Protein AF-A0A317T261-F1 (afdb_monomer_lite)

pLDDT: mean 88.9, std 7.96, range [53.75, 97.12]

Radius of gyration: 17.61 Å; chains: 1; bounding box: 33×45×47 Å

Secondary structure (DSSP, 8-state):
-TTTS-THHHH--HHHHHIIIIIHHHHHHHHHHHHHHHHHHHHHH----SS-----HHHHHHHHHHHHHHHHHT-TTGGG-HHHHHHHHHHHHHHHHHHHHHHHS-GGGS--

Foldseek 3Di:
DCVLDPVCVPVPVVVVVCCVPPVVVCCVVCVVVLVVLLVVLLVVQDVDDPDDDDHPVVVSVLLSVQLSVCCSVPNPDQSVDPVNSVVVSVVVVVSVVVVVVLVPDDPVPNDD

Sequence (112 aa):
MEWTLHPSIKYDPYHIKLIQTKLTQRLSIILPEVMEEVVLSWEQNTNIGKEWTKVRIWVVMLQIVARATNRMFVGAPLCRDQEYLNNVIQYSIKVVKAGAILDTLPRILRAY

Organism: NCBI:txid42249

Structure (mmCIF, N/CA/C/O backbone):
data_AF-A0A317T261-F1
#
_entry.id   AF-A0A317T261-F1
#
loop_
_atom_site.group_PDB
_atom_site.id
_atom_site.type_symbol
_atom_site.label_atom_id
_atom_site.label_alt_id
_atom_site.label_comp_id
_atom_site.label_asym_id
_atom_site.label_entity_id
_atom_site.label_seq_id
_atom_site.pdbx_PDB_ins_code
_atom_site.Cartn_x
_atom_site.Cartn_y
_atom_site.Cartn_z
_atom_site.occupancy
_atom_site.B_iso_or_equiv
_atom_site.auth_seq_id
_atom_site.auth_comp_id
_atom_site.auth_asym_id
_atom_site.auth_atom_id
_atom_site.pdbx_PDB_model_num
ATOM 1 N N . MET A 1 1 ? 11.150 -13.175 -10.091 1.00 66.06 1 MET A N 1
ATOM 2 C CA . MET A 1 1 ? 10.607 -11.858 -10.512 1.00 66.06 1 MET A CA 1
ATOM 3 C C . MET A 1 1 ? 11.108 -11.404 -11.880 1.00 66.06 1 MET A C 1
ATOM 5 O O . MET A 1 1 ? 10.430 -10.596 -12.502 1.00 66.06 1 MET A O 1
ATOM 9 N N . GLU A 1 2 ? 12.255 -11.895 -12.363 1.00 71.75 2 GLU A N 1
ATOM 10 C CA . GLU A 1 2 ? 12.845 -11.489 -13.655 1.00 71.75 2 GLU A CA 1
ATOM 11 C C . GLU A 1 2 ? 11.931 -11.753 -14.862 1.00 71.75 2 GLU A C 1
ATOM 13 O O . GLU A 1 2 ? 11.968 -11.017 -15.836 1.00 71.75 2 GLU A O 1
ATOM 18 N N . TRP A 1 3 ? 11.064 -12.761 -14.751 1.00 73.62 3 TRP A N 1
ATOM 19 C CA . TRP A 1 3 ? 10.160 -13.206 -15.816 1.00 73.62 3 TRP A CA 1
ATOM 20 C C . TRP A 1 3 ? 8.739 -12.638 -15.712 1.00 73.62 3 TRP A C 1
ATOM 22 O O . TRP A 1 3 ? 7.933 -12.816 -16.614 1.00 73.62 3 TRP A O 1
ATOM 32 N N . THR A 1 4 ? 8.405 -11.973 -14.604 1.00 80.62 4 THR A N 1
ATOM 33 C CA . THR A 1 4 ? 7.056 -11.425 -14.357 1.00 80.62 4 THR A CA 1
ATOM 34 C C . THR A 1 4 ? 6.984 -9.911 -14.465 1.00 80.62 4 THR A C 1
ATOM 36 O O . THR A 1 4 ? 5.895 -9.348 -14.485 1.00 80.62 4 THR A O 1
ATOM 39 N N . LEU A 1 5 ? 8.133 -9.243 -14.463 1.00 82.12 5 LEU A N 1
ATOM 40 C CA . LEU A 1 5 ? 8.260 -7.795 -14.488 1.00 82.12 5 LEU A CA 1
ATOM 41 C C . LEU A 1 5 ? 9.215 -7.413 -15.612 1.00 82.12 5 LEU A C 1
ATOM 43 O O . LEU A 1 5 ? 10.142 -8.158 -15.918 1.00 82.12 5 LEU A O 1
ATOM 47 N N . HIS A 1 6 ? 9.000 -6.245 -16.215 1.00 84.19 6 HIS A N 1
ATOM 48 C CA . HIS A 1 6 ? 9.884 -5.765 -17.271 1.00 84.19 6 HIS A CA 1
ATOM 49 C C . HIS A 1 6 ? 11.334 -5.672 -16.748 1.00 84.19 6 HIS A C 1
ATOM 51 O O . HIS A 1 6 ? 11.527 -5.166 -15.636 1.00 84.19 6 HIS A O 1
ATOM 57 N N . PRO A 1 7 ? 12.358 -6.096 -17.519 1.00 82.25 7 PRO A N 1
ATOM 58 C CA . PRO A 1 7 ? 13.747 -6.131 -17.055 1.00 82.25 7 PRO A CA 1
ATOM 59 C C . PRO A 1 7 ? 14.246 -4.800 -16.480 1.00 82.25 7 PRO A C 1
ATOM 61 O O . PRO A 1 7 ? 15.001 -4.792 -15.508 1.00 82.25 7 PRO A O 1
ATOM 64 N N . SER A 1 8 ? 13.777 -3.667 -17.015 1.00 83.00 8 SER A N 1
ATOM 65 C CA . SER A 1 8 ? 14.128 -2.342 -16.485 1.00 83.00 8 SER A CA 1
ATOM 66 C C . SER A 1 8 ? 13.797 -2.187 -15.001 1.00 83.00 8 SER A C 1
ATOM 68 O O . SER A 1 8 ? 14.566 -1.562 -14.296 1.00 83.00 8 SER A O 1
ATOM 70 N N . ILE A 1 9 ? 12.761 -2.833 -14.457 1.00 82.44 9 ILE A N 1
ATOM 71 C CA . ILE A 1 9 ? 12.455 -2.745 -13.019 1.00 82.44 9 ILE A CA 1
ATOM 72 C C . ILE A 1 9 ? 13.635 -3.230 -12.155 1.00 82.44 9 ILE A C 1
ATOM 74 O O . ILE A 1 9 ? 13.853 -2.705 -11.066 1.00 82.44 9 ILE A O 1
ATOM 78 N N . LYS A 1 10 ? 14.427 -4.191 -12.645 1.00 80.00 10 LYS A N 1
ATOM 79 C CA . LYS A 1 10 ? 15.618 -4.710 -11.957 1.00 80.00 10 LYS A CA 1
ATOM 80 C C . LYS A 1 10 ? 16.902 -3.993 -12.379 1.00 80.00 10 LYS A C 1
ATOM 82 O O . LYS A 1 10 ? 17.733 -3.698 -11.525 1.00 80.00 10 LYS A O 1
ATOM 87 N N . TYR A 1 11 ? 17.083 -3.757 -13.678 1.00 85.25 11 TYR A N 1
ATOM 88 C CA . TYR A 1 11 ? 18.356 -3.288 -14.243 1.00 85.25 11 TYR A CA 1
ATOM 89 C C . TYR A 1 11 ? 18.446 -1.765 -14.406 1.00 85.25 11 TYR A C 1
ATOM 91 O O . TYR A 1 11 ? 19.546 -1.230 -14.489 1.00 85.25 11 TYR A O 1
ATOM 99 N N . ASP A 1 12 ? 17.311 -1.069 -14.419 1.00 86.50 12 ASP A N 1
ATOM 100 C CA . ASP A 1 12 ? 17.212 0.388 -14.508 1.00 86.50 12 ASP A CA 1
ATOM 101 C C . ASP A 1 12 ? 16.128 0.905 -13.539 1.00 86.50 12 ASP A C 1
ATOM 103 O O . ASP A 1 12 ? 14.961 1.071 -13.909 1.00 86.50 12 ASP A O 1
ATOM 107 N N . PRO A 1 13 ? 16.475 1.174 -12.267 1.00 81.81 13 PRO A N 1
ATOM 108 C CA . PRO A 1 13 ? 15.518 1.590 -11.248 1.00 81.81 13 PRO A CA 1
ATOM 109 C C . PRO A 1 13 ? 15.054 3.052 -11.417 1.00 81.81 13 PRO A C 1
ATOM 111 O O . PRO A 1 13 ? 14.907 3.788 -10.437 1.00 81.81 13 PRO A O 1
ATOM 114 N N . TYR A 1 14 ? 14.782 3.497 -12.649 1.00 87.88 14 TYR A N 1
ATOM 115 C CA . TYR A 1 14 ? 14.286 4.837 -12.971 1.00 87.88 14 TYR A CA 1
ATOM 116 C C . TYR A 1 14 ? 13.054 5.212 -12.135 1.00 87.88 14 TYR A C 1
ATOM 118 O O . TYR A 1 14 ? 12.913 6.360 -11.715 1.00 87.88 14 TYR A O 1
ATOM 126 N N . HIS A 1 15 ? 12.187 4.238 -11.843 1.00 85.75 15 HIS A N 1
ATOM 127 C CA . HIS A 1 15 ? 10.983 4.415 -11.036 1.00 85.75 15 HIS A CA 1
ATOM 128 C C . HIS A 1 15 ? 11.308 4.858 -9.600 1.00 85.75 15 HIS A C 1
ATOM 130 O O . HIS A 1 15 ? 10.619 5.726 -9.071 1.00 85.75 15 HIS A O 1
ATOM 136 N N . ILE A 1 16 ? 12.395 4.358 -8.996 1.00 88.62 16 ILE A N 1
ATOM 137 C CA . ILE A 1 16 ? 12.854 4.795 -7.666 1.00 88.62 16 ILE A CA 1
ATOM 138 C C . ILE A 1 16 ? 13.266 6.265 -7.720 1.00 88.62 16 ILE A C 1
ATOM 140 O O . ILE A 1 16 ? 12.809 7.076 -6.913 1.00 88.62 16 ILE A O 1
ATOM 144 N N . LYS A 1 17 ? 14.088 6.627 -8.712 1.00 87.56 17 LYS A N 1
ATOM 145 C CA . LYS A 1 17 ? 14.545 8.009 -8.896 1.00 87.56 17 LYS A CA 1
ATOM 146 C C . LYS A 1 17 ? 13.373 8.952 -9.162 1.00 87.56 17 LYS A C 1
ATOM 148 O O . LYS A 1 17 ? 13.344 10.063 -8.636 1.00 87.56 17 LYS A O 1
ATOM 153 N N . LEU A 1 18 ? 12.387 8.521 -9.945 1.00 87.94 18 LEU A N 1
ATOM 154 C CA . LEU A 1 18 ? 11.185 9.302 -10.221 1.00 87.94 18 LEU A CA 1
ATOM 155 C C . LEU A 1 18 ? 10.357 9.525 -8.951 1.00 87.94 18 LEU A C 1
ATOM 157 O O . LEU A 1 18 ? 9.948 10.653 -8.691 1.00 87.94 18 LEU A O 1
ATOM 161 N N . ILE A 1 19 ? 10.164 8.490 -8.130 1.00 86.81 19 ILE A N 1
ATOM 162 C CA . ILE A 1 19 ? 9.467 8.606 -6.842 1.00 86.81 19 ILE A CA 1
ATOM 163 C C . ILE A 1 19 ? 10.196 9.608 -5.937 1.00 86.81 19 ILE A C 1
ATOM 165 O O . ILE A 1 19 ? 9.593 10.575 -5.479 1.00 86.81 19 ILE A O 1
ATOM 169 N N . GLN A 1 20 ? 11.506 9.452 -5.751 1.00 85.00 20 GLN A N 1
ATOM 170 C CA . GLN A 1 20 ? 12.297 10.329 -4.881 1.00 85.00 20 GLN A CA 1
ATOM 171 C C . GLN A 1 20 ? 12.331 11.787 -5.358 1.00 85.00 20 GLN A C 1
ATOM 173 O O . GLN A 1 20 ? 12.353 12.712 -4.553 1.00 85.00 20 GLN A O 1
ATOM 178 N N . THR A 1 21 ? 12.343 12.014 -6.672 1.00 86.31 21 THR A N 1
ATOM 179 C CA . THR A 1 21 ? 12.480 13.371 -7.223 1.00 86.31 21 THR A CA 1
ATOM 180 C C . THR A 1 21 ? 11.149 14.059 -7.478 1.00 86.31 21 THR A C 1
ATOM 182 O O . THR A 1 21 ? 11.071 15.272 -7.338 1.00 86.31 21 THR A O 1
ATOM 185 N N . LYS A 1 22 ? 10.095 13.336 -7.862 1.00 82.56 22 LYS A N 1
ATOM 186 C CA . LYS A 1 22 ? 8.799 13.933 -8.222 1.00 82.56 22 LYS A CA 1
ATOM 187 C C . LYS A 1 22 ? 7.759 13.759 -7.132 1.00 82.56 22 LYS A C 1
ATOM 189 O O . LYS A 1 22 ? 7.023 14.701 -6.847 1.00 82.56 22 LYS A O 1
ATOM 194 N N . LEU A 1 23 ? 7.712 12.578 -6.522 1.00 80.62 23 LEU A N 1
ATOM 195 C CA . LEU A 1 23 ? 6.697 12.242 -5.531 1.00 80.62 23 LEU A CA 1
ATOM 196 C C . LEU A 1 23 ? 7.069 12.810 -4.165 1.00 80.62 23 LEU A C 1
ATOM 198 O O . LEU A 1 23 ? 6.271 13.524 -3.571 1.00 80.62 23 LEU A O 1
ATOM 202 N N . THR A 1 24 ? 8.305 12.598 -3.708 1.00 80.00 24 THR A N 1
ATOM 203 C CA . THR A 1 24 ? 8.765 13.091 -2.400 1.00 80.00 24 THR A CA 1
ATOM 204 C C . THR A 1 24 ? 8.748 14.619 -2.309 1.00 80.00 24 THR A C 1
ATOM 206 O O . THR A 1 24 ? 8.359 15.155 -1.277 1.00 80.00 24 THR A O 1
ATOM 209 N N 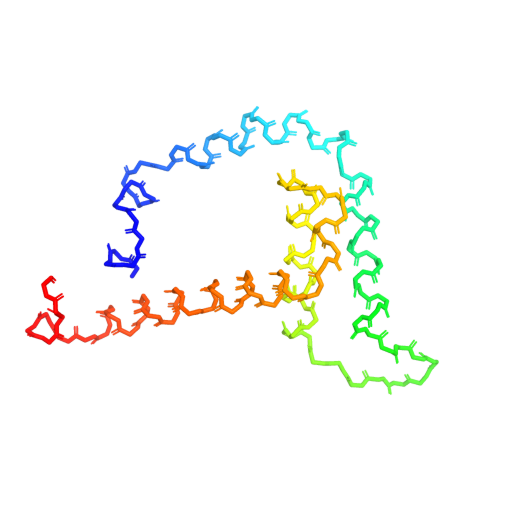. GLN A 1 25 ? 9.075 15.339 -3.391 1.00 79.75 25 GLN A N 1
ATOM 210 C CA . GLN A 1 25 ? 9.019 16.812 -3.414 1.00 79.75 25 GLN A CA 1
ATOM 211 C C . GLN A 1 25 ? 7.600 17.369 -3.248 1.00 79.75 25 GLN A C 1
ATOM 213 O O . GLN A 1 25 ? 7.422 18.450 -2.697 1.00 79.75 25 GLN A O 1
ATOM 218 N N . ARG A 1 26 ? 6.589 16.641 -3.733 1.00 79.69 26 ARG A N 1
ATOM 219 C CA . ARG A 1 26 ? 5.174 17.025 -3.626 1.00 79.69 26 ARG A CA 1
ATOM 220 C C . ARG A 1 26 ? 4.467 16.337 -2.464 1.00 79.69 26 ARG A C 1
ATOM 222 O O . ARG A 1 26 ? 3.290 16.599 -2.229 1.00 79.69 26 ARG A O 1
ATOM 229 N N . LEU A 1 27 ? 5.180 15.477 -1.735 1.00 79.69 27 LEU A N 1
ATOM 230 C CA . LEU A 1 27 ? 4.596 14.641 -0.702 1.00 79.69 27 LEU A CA 1
ATOM 231 C C . LEU A 1 27 ? 3.986 15.491 0.405 1.00 79.69 27 LEU A C 1
ATOM 233 O O . LEU A 1 27 ? 2.884 15.193 0.822 1.00 79.69 27 LEU A O 1
ATOM 237 N N . SER A 1 28 ? 4.630 16.582 0.823 1.00 83.62 28 SER A N 1
ATOM 238 C CA . SER A 1 28 ? 4.098 17.473 1.865 1.00 83.62 28 SER A CA 1
ATOM 239 C C . SER A 1 28 ? 2.712 18.042 1.543 1.00 83.62 28 SER A C 1
ATOM 241 O O . SER A 1 28 ? 1.929 18.266 2.459 1.00 83.62 28 SER A O 1
ATOM 243 N N . ILE A 1 29 ? 2.397 18.238 0.260 1.00 87.31 29 ILE A N 1
ATOM 244 C CA . ILE A 1 29 ? 1.103 18.766 -0.190 1.00 87.31 29 ILE A CA 1
ATOM 245 C C . ILE A 1 29 ? 0.029 17.675 -0.139 1.00 87.31 29 ILE A C 1
ATOM 247 O O . ILE A 1 29 ? -1.084 17.935 0.301 1.00 87.31 29 ILE A O 1
ATOM 251 N N . ILE A 1 30 ? 0.360 16.453 -0.566 1.00 87.94 30 ILE A N 1
ATOM 252 C CA . ILE A 1 30 ? -0.608 15.350 -0.691 1.00 87.94 30 ILE A CA 1
ATOM 253 C C . ILE A 1 30 ? -0.679 14.453 0.553 1.00 87.94 30 ILE A C 1
ATOM 255 O O . ILE A 1 30 ? -1.625 13.688 0.719 1.00 87.94 30 ILE A O 1
ATOM 259 N N . LEU A 1 31 ? 0.310 14.536 1.447 1.00 90.50 31 LEU A N 1
ATOM 260 C CA . LEU A 1 31 ? 0.408 13.710 2.647 1.00 90.50 31 LEU A CA 1
ATOM 261 C C . LEU A 1 31 ? -0.820 13.837 3.557 1.00 90.50 31 LEU A C 1
ATOM 263 O O . LEU A 1 31 ? -1.279 12.788 4.001 1.00 90.50 31 LEU A O 1
ATOM 267 N N . PRO A 1 32 ? -1.396 15.031 3.814 1.00 93.62 32 PRO A N 1
ATOM 268 C CA . PRO A 1 32 ? -2.616 15.135 4.614 1.00 93.62 32 PRO A CA 1
ATOM 269 C C . PRO A 1 32 ? -3.766 14.299 4.042 1.00 93.62 32 PRO A C 1
ATOM 271 O O . PRO A 1 32 ? -4.400 13.547 4.776 1.00 93.62 32 PRO A O 1
ATOM 274 N N . GLU A 1 33 ? -3.974 14.355 2.726 1.00 92.94 33 GLU A N 1
ATOM 275 C CA . GLU A 1 33 ? -5.024 13.589 2.049 1.00 92.94 33 GLU A CA 1
ATOM 276 C C . GLU A 1 33 ? -4.741 12.083 2.078 1.00 92.94 33 GLU A C 1
ATOM 278 O O . GLU A 1 33 ? -5.638 11.272 2.280 1.00 92.94 33 GLU A O 1
ATOM 283 N N . VAL A 1 34 ? -3.481 11.679 1.902 1.00 94.06 34 VAL A N 1
ATOM 284 C CA . VAL A 1 34 ? -3.088 10.265 1.990 1.00 94.06 34 VAL A CA 1
ATOM 285 C C . VAL A 1 34 ? -3.281 9.736 3.411 1.00 94.06 34 VAL A C 1
ATOM 287 O O . VAL A 1 34 ? -3.768 8.621 3.583 1.00 94.06 34 VAL A O 1
ATOM 290 N N . MET A 1 35 ? -2.933 10.526 4.429 1.00 95.25 35 MET A N 1
ATOM 291 C CA . MET A 1 35 ? -3.120 10.160 5.833 1.00 95.25 35 MET A CA 1
ATOM 292 C C . MET A 1 35 ? -4.599 10.047 6.200 1.00 95.25 35 MET A C 1
ATOM 294 O O . MET A 1 35 ? -4.968 9.116 6.914 1.00 95.25 35 MET A O 1
ATOM 298 N N . GLU A 1 36 ? -5.449 10.929 5.673 1.00 95.38 36 GLU A N 1
ATOM 299 C CA . GLU A 1 36 ? -6.902 10.803 5.803 1.00 95.38 36 GLU A CA 1
ATOM 300 C C . GLU A 1 36 ? -7.384 9.452 5.250 1.00 95.38 36 GLU A C 1
ATOM 302 O O . GLU A 1 36 ? -8.105 8.720 5.924 1.00 95.38 36 GLU A O 1
ATOM 307 N N . GLU A 1 37 ? -6.922 9.059 4.060 1.00 95.12 37 GLU A N 1
ATOM 308 C CA . GLU A 1 37 ? -7.287 7.768 3.467 1.00 95.12 37 GLU A CA 1
ATOM 309 C C . GLU A 1 37 ? -6.760 6.566 4.268 1.00 95.12 37 GLU A C 1
ATOM 311 O O . GLU A 1 37 ? -7.424 5.529 4.309 1.00 95.12 37 GLU A O 1
ATOM 316 N N . VAL A 1 38 ? -5.605 6.688 4.933 1.00 96.25 38 VAL A N 1
ATOM 317 C CA . VAL A 1 38 ? -5.084 5.651 5.841 1.00 96.25 38 VAL A CA 1
ATOM 318 C C . VAL A 1 38 ? -6.006 5.470 7.045 1.00 96.25 38 VAL A C 1
ATOM 320 O O . VAL A 1 38 ? -6.376 4.334 7.348 1.00 96.25 38 VAL A O 1
ATOM 323 N N . VAL A 1 39 ? -6.402 6.565 7.703 1.00 95.44 39 VAL A N 1
ATOM 324 C CA . VAL A 1 39 ? -7.296 6.532 8.873 1.00 95.44 39 VAL A CA 1
ATOM 325 C C . VAL A 1 39 ? -8.669 5.993 8.479 1.00 95.44 39 VAL A C 1
ATOM 327 O O . VAL A 1 39 ? -9.133 5.019 9.068 1.00 95.44 39 VAL A O 1
ATOM 330 N N . LEU A 1 40 ? -9.272 6.536 7.418 1.00 93.81 40 LEU A N 1
ATOM 331 C CA . LEU A 1 40 ? -10.576 6.085 6.929 1.00 93.81 40 LEU A CA 1
ATOM 332 C C . LEU A 1 40 ? -10.556 4.608 6.525 1.00 93.81 40 LEU A C 1
ATOM 334 O O . LEU A 1 40 ? -11.496 3.871 6.812 1.00 93.81 40 LEU A O 1
ATOM 338 N N . SER A 1 41 ? -9.498 4.156 5.848 1.00 94.69 41 SER A N 1
ATOM 339 C CA . SER A 1 41 ? -9.374 2.751 5.457 1.00 94.69 41 SER A CA 1
ATOM 340 C C . SER A 1 41 ? -9.189 1.846 6.675 1.00 94.69 41 SER A C 1
ATOM 342 O O . SER A 1 41 ? -9.784 0.770 6.722 1.00 94.69 41 SER A O 1
ATOM 344 N N . TRP A 1 42 ? -8.434 2.278 7.689 1.00 94.75 42 TRP A N 1
ATOM 345 C CA . TRP A 1 42 ? -8.321 1.548 8.950 1.00 94.75 42 TRP A CA 1
ATOM 346 C C . TRP A 1 42 ? -9.680 1.407 9.638 1.00 94.75 42 TRP A C 1
ATOM 348 O O . TRP A 1 42 ? -10.090 0.288 9.931 1.00 94.75 42 TRP A O 1
ATOM 358 N N . GLU A 1 43 ? -10.409 2.502 9.840 1.00 93.38 43 GLU A N 1
ATOM 359 C CA . GLU A 1 43 ? -11.720 2.494 10.504 1.00 93.38 43 GLU A CA 1
ATOM 360 C C . GLU A 1 43 ? -12.752 1.648 9.746 1.00 93.38 43 GLU A C 1
ATOM 362 O O . GLU A 1 43 ? -13.503 0.887 10.346 1.00 93.38 43 GLU A O 1
ATOM 367 N N . GLN A 1 44 ? -12.762 1.707 8.413 1.00 92.12 44 GLN A N 1
ATOM 368 C CA . GLN A 1 44 ? -13.704 0.928 7.602 1.00 92.12 44 GLN A CA 1
ATOM 369 C C . GLN A 1 44 ? -13.384 -0.569 7.572 1.00 92.12 44 GLN A C 1
ATOM 371 O O . GLN A 1 44 ? -14.288 -1.395 7.465 1.00 92.12 44 GLN A O 1
ATOM 376 N N . ASN A 1 45 ? -12.102 -0.932 7.651 1.00 91.38 45 ASN A N 1
ATOM 377 C CA . ASN A 1 45 ? -11.665 -2.328 7.604 1.00 91.38 45 ASN A CA 1
ATOM 378 C C . ASN A 1 45 ? -11.476 -2.947 8.996 1.00 91.38 45 ASN A C 1
ATOM 380 O O . ASN A 1 45 ? -11.251 -4.156 9.105 1.00 91.38 45 ASN A O 1
ATOM 384 N N . THR A 1 46 ? -11.561 -2.147 10.061 1.00 90.06 46 THR A N 1
ATOM 385 C CA . THR A 1 46 ? -11.417 -2.604 11.442 1.00 90.06 46 THR A CA 1
ATOM 386 C C . THR A 1 46 ? -12.614 -2.150 12.273 1.00 90.06 46 THR A C 1
ATOM 388 O O . THR A 1 46 ? -12.801 -0.977 12.558 1.00 90.06 46 THR A O 1
ATOM 391 N N . ASN A 1 47 ? -13.445 -3.097 12.704 1.00 82.62 47 ASN A N 1
ATOM 392 C CA . ASN A 1 47 ? -14.566 -2.805 13.600 1.00 82.62 47 ASN A CA 1
ATOM 393 C C . ASN A 1 47 ? -14.101 -2.865 15.066 1.00 82.62 47 ASN A C 1
ATOM 395 O O . ASN A 1 47 ? -14.531 -3.736 15.822 1.00 82.62 47 ASN A O 1
ATOM 399 N N . ILE A 1 48 ? -13.122 -2.028 15.429 1.00 88.38 48 ILE A N 1
ATOM 400 C CA . ILE A 1 48 ? -12.522 -2.037 16.771 1.00 88.38 48 ILE A CA 1
ATOM 401 C C . ILE A 1 48 ? -13.462 -1.310 17.732 1.00 88.38 48 ILE A C 1
ATOM 403 O O . ILE A 1 48 ? -13.628 -0.094 17.665 1.00 88.38 48 ILE A O 1
ATOM 407 N N . GLY A 1 49 ? -14.086 -2.080 18.622 1.00 85.19 49 GLY A N 1
ATOM 408 C CA . GLY A 1 49 ? -14.890 -1.560 19.724 1.00 85.19 49 GLY A CA 1
ATOM 409 C C . GLY A 1 49 ? -14.059 -1.273 20.979 1.00 85.19 49 GLY A C 1
ATOM 410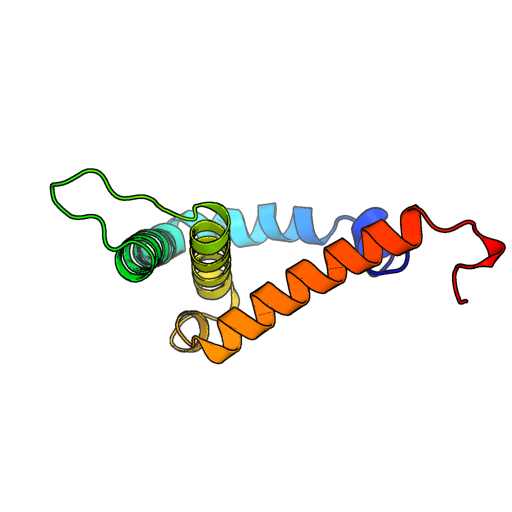 O O . GLY A 1 49 ? -12.837 -1.168 20.937 1.00 85.19 49 GLY A O 1
ATOM 411 N N . LYS A 1 50 ? -14.737 -1.179 22.128 1.00 89.56 50 LYS A N 1
ATOM 412 C CA . LYS A 1 50 ? -14.083 -1.028 23.444 1.00 89.56 50 LYS A CA 1
ATOM 413 C C . LYS A 1 50 ? -13.424 -2.320 23.939 1.00 89.56 50 LYS A C 1
ATOM 415 O O . LYS A 1 50 ? -12.490 -2.266 24.730 1.00 89.56 50 LYS A O 1
ATOM 420 N N . GLU A 1 51 ? -13.917 -3.459 23.465 1.00 93.38 51 GLU A N 1
ATOM 421 C CA . GLU A 1 51 ? -13.418 -4.785 23.817 1.00 93.38 51 GLU A CA 1
ATOM 422 C C . GLU A 1 51 ? -12.325 -5.251 22.851 1.00 93.38 51 GLU A C 1
ATOM 424 O O . GLU A 1 51 ? -12.229 -4.799 21.702 1.00 93.38 51 GLU A O 1
ATOM 429 N N . TRP A 1 52 ? -11.515 -6.210 23.301 1.00 92.50 52 TRP A N 1
ATOM 430 C CA . TRP A 1 52 ? -10.481 -6.805 22.462 1.00 92.50 52 TRP A CA 1
ATOM 431 C C . TRP A 1 52 ? -11.080 -7.374 21.169 1.00 92.50 52 TRP A C 1
ATOM 433 O O . TRP A 1 52 ? -12.011 -8.179 21.190 1.00 92.50 52 TRP A O 1
ATOM 443 N N . THR A 1 53 ? -10.519 -6.968 20.030 1.00 91.56 53 THR A N 1
ATOM 444 C CA . THR A 1 53 ? -11.020 -7.336 18.702 1.00 91.56 53 THR A CA 1
ATOM 445 C C . THR A 1 53 ? -9.925 -8.032 17.900 1.00 91.56 53 THR A C 1
ATOM 447 O O . THR A 1 53 ? -8.833 -7.495 17.708 1.00 91.56 53 THR A O 1
ATOM 450 N N . LYS A 1 54 ? -10.215 -9.231 17.380 1.00 92.25 54 LYS A N 1
ATOM 451 C CA . LYS A 1 54 ? -9.290 -9.950 16.495 1.00 92.25 54 LYS A CA 1
ATOM 452 C C . LYS A 1 54 ? -9.314 -9.337 15.098 1.00 92.25 54 LYS A C 1
ATOM 454 O O . LYS A 1 54 ? -10.331 -9.391 14.414 1.00 92.25 54 LYS A O 1
ATOM 459 N N . VAL A 1 55 ? -8.166 -8.851 14.635 1.00 93.12 55 VAL A N 1
ATOM 460 C CA . VAL A 1 55 ? -8.027 -8.229 13.312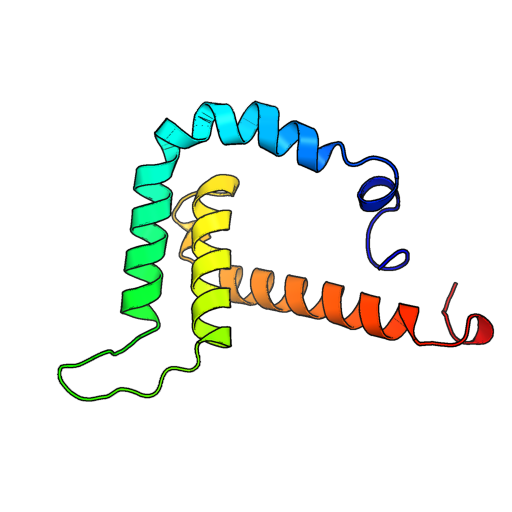 1.00 93.12 55 VAL A CA 1
ATOM 461 C C . VAL A 1 55 ? -7.161 -9.093 12.398 1.00 93.12 55 VAL A C 1
ATOM 463 O O . VAL A 1 55 ? -6.080 -9.546 12.775 1.00 93.12 55 VAL A O 1
ATOM 466 N N . ARG A 1 56 ? -7.611 -9.313 11.156 1.00 93.50 56 ARG A N 1
ATOM 467 C CA . ARG A 1 56 ? -6.795 -9.946 10.105 1.00 93.50 56 ARG A CA 1
ATOM 468 C C . ARG A 1 56 ? -5.865 -8.906 9.486 1.00 93.50 56 ARG A C 1
ATOM 470 O O . ARG A 1 56 ? -6.112 -8.430 8.381 1.00 93.50 56 ARG A O 1
ATOM 477 N N . ILE A 1 57 ? -4.799 -8.567 10.210 1.00 94.25 57 ILE A N 1
ATOM 478 C CA . ILE A 1 57 ? -3.943 -7.415 9.894 1.00 94.25 57 ILE A CA 1
ATOM 479 C C . ILE A 1 57 ? -3.414 -7.418 8.456 1.00 94.25 57 ILE A C 1
ATOM 481 O O . ILE A 1 57 ? -3.400 -6.378 7.816 1.00 94.25 57 ILE A O 1
ATOM 485 N N . TRP A 1 58 ? -3.070 -8.585 7.901 1.00 94.88 58 TRP A N 1
ATOM 486 C CA . TRP A 1 58 ? -2.601 -8.689 6.516 1.00 94.88 58 TRP A CA 1
ATOM 487 C C . TRP A 1 58 ? -3.628 -8.175 5.497 1.00 94.88 58 TRP A C 1
ATOM 489 O O . TRP A 1 58 ? -3.281 -7.430 4.587 1.00 94.88 58 TRP A O 1
ATOM 499 N N . VAL A 1 59 ? -4.903 -8.535 5.666 1.00 93.94 59 VAL A N 1
ATOM 500 C CA . VAL A 1 59 ? -5.983 -8.115 4.757 1.00 93.94 59 VAL A CA 1
ATOM 501 C C . VAL A 1 59 ? -6.244 -6.618 4.898 1.00 93.94 59 VAL A C 1
ATOM 503 O O . VAL A 1 59 ? -6.361 -5.918 3.896 1.00 93.94 59 VAL A O 1
ATOM 506 N N . VAL A 1 60 ? -6.270 -6.128 6.138 1.00 95.81 60 VAL A N 1
ATOM 507 C CA . VAL A 1 60 ? -6.467 -4.707 6.449 1.00 95.81 60 VAL A CA 1
ATOM 508 C C . VAL A 1 60 ? -5.342 -3.858 5.855 1.00 95.81 60 VAL A C 1
ATOM 510 O O . VAL A 1 60 ? -5.604 -2.881 5.162 1.00 95.81 60 VAL A O 1
ATOM 513 N N . MET A 1 61 ? -4.086 -4.265 6.046 1.00 96.31 61 MET A N 1
ATOM 514 C CA . MET A 1 61 ? -2.927 -3.542 5.521 1.00 96.31 61 MET A CA 1
ATOM 515 C C . MET A 1 61 ? -2.919 -3.483 3.994 1.00 96.31 61 MET A C 1
ATOM 517 O O . MET A 1 61 ? -2.582 -2.441 3.439 1.00 96.31 61 MET A O 1
ATOM 521 N N . LEU A 1 62 ? -3.324 -4.555 3.304 1.00 96.50 62 LEU A N 1
ATOM 522 C CA . LEU A 1 62 ? -3.448 -4.533 1.843 1.00 96.50 62 LEU A CA 1
ATOM 523 C C . LEU A 1 62 ? -4.466 -3.485 1.373 1.00 96.50 62 LEU A C 1
ATOM 525 O O . LEU A 1 62 ? -4.176 -2.756 0.427 1.00 96.50 62 LEU A O 1
ATOM 529 N N . GLN A 1 63 ? -5.613 -3.368 2.049 1.00 96.38 63 GLN A N 1
ATOM 530 C CA . GLN A 1 63 ? -6.627 -2.354 1.733 1.00 96.38 63 GLN A CA 1
ATOM 531 C C . GLN A 1 63 ? -6.123 -0.934 2.014 1.00 96.38 63 GLN A C 1
ATOM 533 O O . GLN A 1 63 ? -6.285 -0.042 1.184 1.00 96.38 63 GLN A O 1
ATOM 538 N N . ILE A 1 64 ? -5.456 -0.722 3.152 1.00 97.00 64 ILE A N 1
ATOM 539 C CA . ILE A 1 64 ? -4.872 0.576 3.517 1.00 97.00 64 ILE A CA 1
ATOM 540 C C . ILE A 1 64 ? -3.820 1.007 2.496 1.00 97.00 64 ILE A C 1
ATOM 542 O O . ILE A 1 64 ? -3.908 2.110 1.961 1.00 97.00 64 ILE A O 1
ATOM 546 N N . VAL A 1 65 ? -2.854 0.139 2.182 1.00 96.81 65 VAL A N 1
ATOM 547 C CA . VAL A 1 65 ? -1.787 0.455 1.223 1.00 96.81 65 VAL A CA 1
ATOM 548 C C . VAL A 1 65 ? -2.360 0.692 -0.170 1.00 96.81 65 VAL A C 1
ATOM 550 O O . VAL A 1 65 ? -1.988 1.676 -0.810 1.00 96.81 65 VAL A O 1
ATOM 553 N N . ALA A 1 66 ? -3.285 -0.150 -0.642 1.00 96.94 66 ALA A N 1
ATOM 554 C CA . ALA A 1 66 ? -3.904 0.032 -1.952 1.00 96.94 66 ALA A CA 1
ATOM 555 C C . ALA A 1 66 ? -4.630 1.377 -2.038 1.00 96.94 66 ALA A C 1
ATOM 557 O O . ALA A 1 66 ? -4.416 2.132 -2.982 1.00 96.94 66 ALA A O 1
ATOM 558 N N . ARG A 1 67 ? -5.427 1.725 -1.031 1.00 96.06 67 ARG A N 1
ATOM 559 C CA . ARG A 1 67 ? -6.177 2.980 -1.010 1.00 96.06 67 ARG A CA 1
ATOM 560 C C . ARG A 1 67 ? -5.276 4.213 -0.897 1.00 96.06 67 ARG A C 1
ATOM 562 O O . ARG A 1 67 ? -5.418 5.140 -1.691 1.00 96.06 67 ARG A O 1
ATOM 569 N N . ALA A 1 68 ? -4.299 4.201 0.011 1.00 95.69 68 ALA A N 1
ATOM 570 C CA . ALA A 1 68 ? -3.358 5.305 0.218 1.00 95.69 68 ALA A CA 1
ATOM 571 C C . ALA A 1 68 ? -2.478 5.571 -1.017 1.00 95.69 68 ALA A C 1
ATOM 573 O O . ALA A 1 68 ? -2.310 6.715 -1.441 1.00 95.69 68 ALA A O 1
ATOM 574 N N . THR A 1 69 ? -1.947 4.515 -1.640 1.00 93.81 69 THR A N 1
ATOM 575 C CA . THR A 1 69 ? -1.146 4.650 -2.868 1.00 93.81 69 THR A CA 1
ATOM 576 C C . THR A 1 69 ? -2.000 5.138 -4.034 1.00 93.81 69 THR A C 1
ATOM 578 O O . THR A 1 69 ? -1.600 6.058 -4.744 1.00 93.81 69 THR A O 1
ATOM 581 N N . ASN A 1 70 ? -3.214 4.611 -4.200 1.00 95.12 70 ASN A N 1
ATOM 582 C CA . ASN A 1 70 ? -4.108 5.063 -5.262 1.00 95.12 70 ASN A CA 1
ATOM 583 C C . ASN A 1 70 ? -4.630 6.489 -5.037 1.00 95.12 70 ASN A C 1
ATOM 585 O O . ASN A 1 70 ? -4.832 7.198 -6.018 1.00 95.12 70 ASN A O 1
ATOM 589 N N . ARG A 1 71 ? -4.755 6.979 -3.794 1.00 94.75 71 ARG A N 1
ATOM 590 C CA . ARG A 1 71 ? -5.022 8.410 -3.548 1.00 94.75 71 ARG A CA 1
ATOM 591 C C . ARG A 1 71 ? -3.956 9.294 -4.184 1.00 94.75 71 ARG A C 1
ATOM 593 O O . ARG A 1 71 ? -4.277 10.333 -4.745 1.00 94.75 71 ARG A O 1
ATOM 600 N N . MET A 1 72 ? -2.706 8.850 -4.120 1.00 91.00 72 MET A N 1
ATOM 601 C CA . MET A 1 72 ? -1.564 9.576 -4.657 1.00 91.00 72 MET A CA 1
ATOM 602 C C . MET A 1 72 ? -1.456 9.488 -6.185 1.00 91.00 72 MET A C 1
ATOM 604 O O . MET A 1 72 ? -1.065 10.462 -6.822 1.00 91.00 72 MET A O 1
ATOM 608 N N . PHE A 1 73 ? -1.780 8.330 -6.772 1.00 89.44 73 PHE A N 1
ATOM 609 C CA . PHE A 1 73 ? -1.599 8.082 -8.209 1.00 89.44 73 PHE A CA 1
ATOM 610 C C . PHE A 1 73 ? -2.825 8.401 -9.069 1.00 89.44 73 PHE A C 1
ATOM 612 O O . PHE A 1 73 ? -2.665 8.952 -10.155 1.00 89.44 73 PHE A O 1
ATOM 619 N N . VAL A 1 74 ? -4.026 8.037 -8.613 1.00 92.94 74 VAL A N 1
ATOM 620 C CA . VAL A 1 74 ? -5.275 8.180 -9.386 1.00 92.94 74 VAL A CA 1
ATOM 621 C C . VAL A 1 74 ? -6.279 9.137 -8.744 1.00 92.94 74 VAL A C 1
ATOM 623 O O . VAL A 1 74 ? -7.161 9.639 -9.434 1.00 92.94 74 VAL A O 1
ATOM 626 N N . GLY A 1 75 ? -6.139 9.426 -7.447 1.00 93.12 75 GLY A N 1
ATOM 627 C CA . GLY A 1 75 ? -7.020 10.338 -6.721 1.00 93.12 75 GLY A CA 1
ATOM 628 C C . GLY A 1 75 ? -8.431 9.788 -6.484 1.00 93.12 75 GLY A C 1
ATOM 629 O O . GLY A 1 75 ? -8.740 8.622 -6.746 1.00 93.12 75 GLY A O 1
ATOM 630 N N . ALA A 1 76 ? -9.300 10.642 -5.942 1.00 92.00 76 ALA A N 1
ATOM 631 C CA . ALA A 1 76 ? -10.717 10.336 -5.755 1.00 92.00 76 ALA A CA 1
ATOM 632 C C . ALA A 1 76 ? -11.529 10.587 -7.045 1.00 92.00 76 ALA A C 1
ATOM 634 O O . ALA A 1 76 ? -11.176 11.481 -7.813 1.00 92.00 76 ALA A O 1
ATOM 635 N N . PRO A 1 77 ? -12.635 9.846 -7.274 1.00 94.25 77 PRO A N 1
ATOM 636 C CA . PRO A 1 77 ? -13.219 8.837 -6.381 1.00 94.25 77 PRO A CA 1
ATOM 637 C C . PRO A 1 77 ? -12.584 7.442 -6.502 1.00 94.25 77 PRO A C 1
ATOM 639 O O . PRO A 1 77 ? -12.816 6.604 -5.635 1.00 94.25 77 PRO A O 1
ATOM 642 N N . LEU A 1 78 ? -11.767 7.194 -7.532 1.00 94.38 78 LEU A N 1
ATOM 643 C CA . LEU A 1 78 ? -11.289 5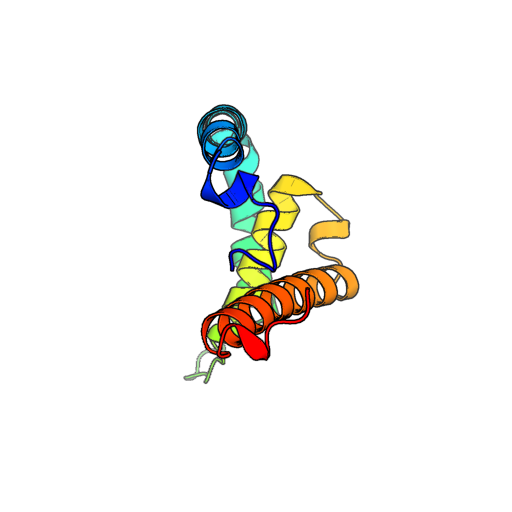.851 -7.883 1.00 94.38 78 LEU A CA 1
ATOM 644 C C . LEU A 1 78 ? -10.459 5.189 -6.773 1.00 94.38 78 LEU 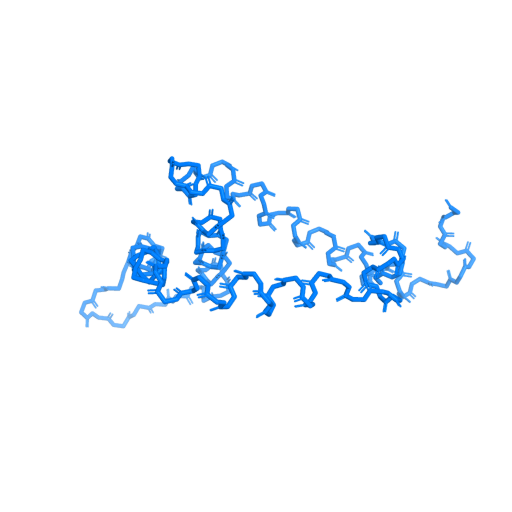A C 1
ATOM 646 O O . LEU A 1 78 ? -10.554 3.983 -6.569 1.00 94.38 78 LEU A O 1
ATOM 650 N N . CYS A 1 79 ? -9.709 5.962 -5.981 1.00 94.56 79 CYS A N 1
ATOM 651 C CA . CYS A 1 79 ? -8.974 5.432 -4.830 1.00 94.56 79 CYS A CA 1
ATOM 652 C C . CYS A 1 79 ? -9.865 4.824 -3.732 1.00 94.56 79 CYS A C 1
ATOM 654 O O . CYS A 1 79 ? -9.338 4.158 -2.845 1.00 94.56 79 CYS A O 1
ATOM 656 N N . ARG A 1 80 ? -11.183 5.062 -3.764 1.00 94.94 80 ARG A N 1
ATOM 657 C CA . ARG A 1 80 ? -12.180 4.513 -2.828 1.00 94.94 80 ARG A CA 1
ATOM 658 C C . ARG A 1 80 ? -13.080 3.455 -3.472 1.00 94.94 80 ARG A C 1
ATOM 660 O O . ARG A 1 80 ? -13.913 2.880 -2.778 1.00 94.94 80 ARG A O 1
ATOM 667 N N . ASP A 1 81 ? -12.934 3.204 -4.770 1.00 96.88 81 ASP A N 1
ATOM 668 C CA . ASP A 1 81 ? -13.744 2.218 -5.476 1.00 96.88 81 ASP A CA 1
ATOM 669 C C . ASP A 1 81 ? -13.300 0.796 -5.104 1.00 96.88 81 ASP A C 1
ATOM 671 O O . ASP A 1 81 ? -12.165 0.386 -5.356 1.00 96.88 81 ASP A O 1
ATOM 675 N N . GLN A 1 82 ? -14.184 0.040 -4.452 1.00 95.44 82 GLN A N 1
ATOM 676 C CA . GLN A 1 82 ? -13.806 -1.246 -3.867 1.00 95.44 82 GLN A CA 1
ATOM 677 C C . GLN A 1 82 ? -13.513 -2.311 -4.931 1.00 95.44 82 GLN A C 1
ATOM 679 O O . GLN A 1 82 ? -12.671 -3.182 -4.700 1.00 95.44 82 GLN A O 1
ATOM 684 N N . GLU A 1 83 ? -14.174 -2.254 -6.088 1.00 96.94 83 GLU A N 1
ATOM 685 C CA . GLU A 1 83 ? -13.916 -3.175 -7.195 1.00 96.94 83 GLU A CA 1
ATOM 686 C C . GLU A 1 83 ? -12.513 -2.943 -7.765 1.00 96.94 83 GLU A C 1
ATOM 688 O O . GLU A 1 83 ? -11.707 -3.875 -7.858 1.00 96.94 83 GLU A O 1
ATOM 693 N N . TYR A 1 84 ? -12.177 -1.686 -8.044 1.00 96.88 84 TYR A N 1
ATOM 694 C CA . TYR A 1 84 ? -10.855 -1.264 -8.476 1.00 96.88 84 TYR A CA 1
ATOM 695 C C . TYR A 1 84 ? -9.773 -1.653 -7.462 1.00 96.88 84 TYR A C 1
ATOM 697 O O . TYR A 1 84 ? -8.789 -2.297 -7.831 1.00 96.88 84 TYR A O 1
ATOM 705 N N . LEU A 1 85 ? -9.961 -1.341 -6.175 1.00 96.81 85 LEU A N 1
ATOM 706 C CA . LEU A 1 85 ? -8.992 -1.686 -5.129 1.00 96.81 85 LEU A CA 1
ATOM 707 C C . LEU A 1 85 ? -8.779 -3.199 -5.023 1.00 96.81 85 LEU A C 1
ATOM 709 O O . LEU A 1 85 ? -7.637 -3.656 -4.924 1.00 96.81 85 LEU A O 1
ATOM 713 N N . ASN A 1 86 ? -9.851 -3.990 -5.101 1.00 96.94 86 ASN A N 1
ATOM 714 C CA . ASN A 1 86 ? -9.750 -5.447 -5.102 1.00 96.94 86 ASN A CA 1
ATOM 715 C C . ASN A 1 86 ? -8.957 -5.949 -6.313 1.00 96.94 86 ASN A C 1
ATOM 717 O O . ASN A 1 86 ? -8.096 -6.816 -6.155 1.00 96.94 86 ASN A O 1
ATOM 721 N N . ASN A 1 87 ? -9.187 -5.380 -7.498 1.00 97.12 87 ASN A N 1
ATOM 722 C CA . ASN A 1 87 ? -8.445 -5.727 -8.707 1.00 97.12 87 ASN A CA 1
ATOM 723 C C . ASN A 1 87 ? -6.955 -5.386 -8.582 1.00 97.12 87 ASN A C 1
ATOM 725 O O . ASN A 1 87 ? -6.116 -6.241 -8.875 1.00 97.12 87 ASN A O 1
ATOM 729 N N . VAL A 1 88 ? -6.613 -4.195 -8.075 1.00 96.31 88 VAL A N 1
ATOM 730 C CA . VAL A 1 88 ? -5.217 -3.792 -7.836 1.00 96.31 88 VAL A CA 1
ATOM 731 C C . VAL A 1 88 ? -4.539 -4.742 -6.848 1.00 96.31 88 VAL A C 1
ATOM 733 O O . VAL A 1 88 ? -3.474 -5.280 -7.150 1.00 96.31 88 VAL A O 1
ATOM 736 N N . ILE A 1 89 ? -5.165 -5.019 -5.699 1.00 97.00 89 ILE A N 1
ATOM 737 C CA . ILE A 1 89 ? -4.609 -5.918 -4.675 1.00 97.00 89 ILE A CA 1
ATOM 738 C C . ILE A 1 89 ? -4.397 -7.325 -5.242 1.00 97.00 89 ILE A C 1
ATOM 740 O O . ILE A 1 89 ? -3.321 -7.910 -5.082 1.00 97.00 89 ILE A O 1
ATOM 744 N N . GLN A 1 90 ? -5.407 -7.885 -5.914 1.00 96.88 90 GLN A N 1
ATOM 745 C CA . GLN A 1 90 ? -5.325 -9.233 -6.476 1.00 96.88 90 GLN A CA 1
ATOM 746 C C . GLN A 1 90 ? -4.260 -9.326 -7.565 1.00 96.88 90 GLN A C 1
ATOM 748 O O . GLN A 1 90 ? -3.511 -10.304 -7.597 1.00 96.88 90 GLN A O 1
ATOM 753 N N . TYR A 1 91 ? -4.156 -8.315 -8.425 1.00 94.31 91 TYR A N 1
ATOM 754 C CA . TYR A 1 91 ? -3.096 -8.235 -9.420 1.00 94.31 91 TYR A CA 1
ATOM 755 C C . TYR A 1 91 ? -1.712 -8.224 -8.758 1.00 94.31 91 TYR A C 1
ATOM 757 O O . TYR A 1 91 ? -0.887 -9.086 -9.066 1.00 94.31 91 TYR A O 1
ATOM 765 N N . SER A 1 92 ? -1.476 -7.335 -7.786 1.00 93.75 92 SER A N 1
ATOM 766 C CA . SER A 1 92 ? -0.194 -7.245 -7.075 1.00 93.75 92 SER A CA 1
ATOM 767 C C . SER A 1 92 ? 0.198 -8.568 -6.411 1.00 93.75 92 SER A C 1
ATOM 769 O O . SER A 1 92 ? 1.338 -9.015 -6.541 1.00 93.75 92 SER A O 1
ATOM 771 N N . ILE A 1 93 ? -0.749 -9.249 -5.757 1.00 94.50 93 ILE A N 1
ATOM 772 C CA . ILE A 1 93 ? -0.507 -10.564 -5.146 1.00 94.50 93 ILE A CA 1
ATOM 773 C C . ILE A 1 93 ? -0.160 -11.611 -6.210 1.00 94.50 93 ILE A C 1
ATOM 775 O O . ILE A 1 93 ? 0.766 -12.400 -6.013 1.00 94.50 93 ILE A O 1
ATOM 779 N N . LYS A 1 94 ? -0.897 -11.649 -7.327 1.00 93.06 94 LYS A N 1
ATOM 780 C CA . LYS A 1 94 ? -0.677 -12.624 -8.403 1.00 93.06 94 LYS A CA 1
ATOM 781 C C . LYS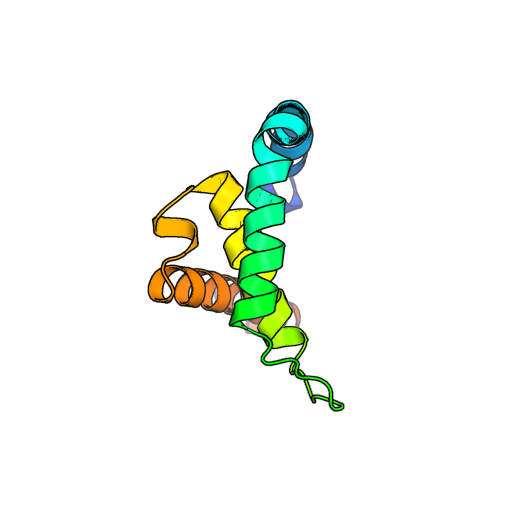 A 1 94 ? 0.687 -12.448 -9.057 1.00 93.06 94 LYS A C 1
ATOM 783 O O . LYS A 1 94 ? 1.372 -13.447 -9.239 1.00 93.06 94 LYS A O 1
ATOM 788 N N . VAL A 1 95 ? 1.108 -11.215 -9.343 1.00 91.00 95 VAL A N 1
ATOM 789 C CA . VAL A 1 95 ? 2.429 -10.944 -9.935 1.00 91.00 95 VAL A CA 1
ATOM 790 C C . VAL A 1 95 ? 3.550 -11.412 -9.008 1.00 91.00 95 VAL A C 1
ATOM 792 O O . VAL A 1 95 ? 4.456 -12.114 -9.453 1.00 91.00 95 VAL A O 1
ATOM 795 N N . VAL A 1 96 ? 3.466 -11.103 -7.708 1.00 89.69 96 VAL A N 1
ATOM 796 C CA . VAL A 1 96 ? 4.473 -11.548 -6.728 1.00 89.69 96 VAL A CA 1
ATOM 797 C C . VAL A 1 96 ? 4.502 -13.074 -6.618 1.00 89.69 96 VAL A C 1
ATOM 799 O O . VAL A 1 96 ? 5.576 -13.673 -6.662 1.00 89.69 96 VAL A O 1
ATOM 802 N N . LYS A 1 97 ? 3.333 -13.722 -6.524 1.00 91.12 97 LYS A N 1
ATOM 803 C CA . LYS A 1 97 ? 3.235 -15.188 -6.454 1.00 91.12 97 LYS A CA 1
ATOM 804 C C . LYS A 1 97 ? 3.774 -15.862 -7.713 1.00 91.12 97 LYS A C 1
ATOM 806 O O . LYS A 1 97 ? 4.557 -16.798 -7.596 1.00 91.12 97 LYS A O 1
ATOM 811 N N . ALA A 1 98 ? 3.392 -15.385 -8.895 1.00 89.88 98 ALA A N 1
ATOM 812 C CA . ALA A 1 98 ? 3.898 -15.901 -10.162 1.00 89.88 98 ALA A CA 1
ATOM 813 C C . ALA A 1 98 ? 5.422 -15.745 -10.243 1.00 89.88 98 ALA A C 1
ATOM 815 O O . ALA A 1 98 ? 6.116 -16.687 -10.612 1.00 89.88 98 ALA A O 1
ATOM 816 N N . GLY A 1 99 ? 5.950 -14.598 -9.806 1.00 88.06 99 GLY A N 1
ATOM 817 C CA . GLY A 1 99 ? 7.385 -14.348 -9.757 1.00 88.06 99 GLY A CA 1
ATOM 818 C C . GLY A 1 99 ? 8.118 -15.346 -8.868 1.00 88.06 99 GLY A C 1
ATOM 819 O O . GLY A 1 99 ? 9.137 -15.884 -9.288 1.00 88.06 99 GLY A O 1
ATOM 820 N N . ALA A 1 100 ? 7.579 -15.626 -7.679 1.00 88.38 100 ALA A N 1
ATOM 821 C CA . ALA A 1 100 ? 8.145 -16.605 -6.755 1.00 88.38 100 ALA A CA 1
ATOM 822 C C . ALA A 1 100 ? 8.084 -18.040 -7.307 1.00 88.38 100 ALA A C 1
ATOM 824 O O . ALA A 1 100 ? 9.049 -18.785 -7.171 1.00 88.38 100 ALA A O 1
ATOM 825 N N . ILE A 1 101 ? 6.982 -18.422 -7.960 1.00 88.75 101 ILE A N 1
ATOM 826 C CA . ILE A 1 101 ? 6.837 -19.746 -8.587 1.00 88.75 101 ILE A CA 1
ATOM 827 C C . ILE A 1 101 ? 7.844 -19.916 -9.731 1.00 88.75 101 ILE A C 1
ATOM 829 O O . ILE A 1 101 ? 8.532 -20.928 -9.807 1.00 88.75 101 ILE A O 1
ATOM 833 N N . LEU A 1 102 ? 7.980 -18.925 -10.614 1.00 87.12 102 LEU A N 1
ATOM 834 C CA . LEU A 1 102 ? 8.920 -19.011 -11.737 1.00 87.12 102 LEU A CA 1
ATOM 835 C C . LEU A 1 102 ? 10.384 -19.043 -11.280 1.00 87.12 102 LEU A C 1
ATOM 837 O O . LEU A 1 102 ? 11.213 -19.687 -11.924 1.00 87.12 102 LEU A O 1
ATOM 841 N N . ASP A 1 103 ? 10.708 -18.384 -10.165 1.00 83.56 103 ASP A N 1
ATOM 842 C CA . ASP A 1 103 ? 12.060 -18.405 -9.606 1.00 83.56 103 ASP A CA 1
ATOM 843 C C . ASP A 1 103 ? 12.430 -19.788 -9.032 1.00 83.56 103 ASP A C 1
ATOM 845 O O . ASP A 1 103 ? 13.597 -20.181 -9.125 1.00 83.56 103 ASP A O 1
ATOM 849 N N . THR A 1 104 ? 11.461 -20.550 -8.501 1.00 84.94 104 THR A N 1
ATOM 850 C CA . THR A 1 104 ? 11.688 -21.893 -7.927 1.00 84.94 104 THR A CA 1
ATOM 851 C C . THR A 1 104 ? 11.673 -23.020 -8.958 1.00 84.94 104 THR A C 1
ATOM 853 O O . THR A 1 104 ? 12.276 -24.067 -8.719 1.00 84.94 104 THR A O 1
ATOM 856 N N . LEU A 1 105 ? 11.037 -22.829 -10.117 1.00 85.56 105 LEU A N 1
ATOM 857 C CA . LEU A 1 105 ? 11.010 -23.849 -11.164 1.00 85.56 105 LEU A CA 1
ATOM 858 C C . LEU A 1 105 ? 12.407 -24.070 -11.780 1.00 85.56 105 LEU A C 1
ATOM 860 O O . LEU A 1 105 ? 13.123 -23.100 -12.060 1.00 85.56 105 LEU A O 1
ATOM 864 N N . PRO A 1 106 ? 12.815 -25.323 -12.060 1.00 84.25 106 PRO A N 1
ATOM 865 C CA . PRO A 1 106 ? 13.999 -25.608 -12.867 1.00 84.25 106 PRO A CA 1
ATOM 866 C C . PRO A 1 106 ? 13.912 -24.894 -14.217 1.00 84.25 106 PRO A C 1
ATOM 868 O O . PRO A 1 106 ? 12.830 -24.806 -14.793 1.00 84.25 106 PRO A O 1
ATOM 871 N N . ARG A 1 107 ? 15.042 -24.411 -14.756 1.00 73.94 107 ARG A N 1
ATOM 872 C CA . ARG A 1 107 ? 15.065 -23.629 -16.014 1.00 73.94 107 ARG A CA 1
ATOM 873 C C . ARG A 1 107 ? 14.345 -24.314 -17.183 1.00 73.94 107 ARG A C 1
ATOM 875 O O . ARG A 1 107 ? 13.782 -23.624 -18.013 1.00 73.94 107 ARG A O 1
ATOM 882 N N . ILE A 1 108 ? 14.321 -25.646 -17.205 1.00 78.31 108 ILE A N 1
ATOM 883 C CA . ILE A 1 108 ? 13.692 -26.467 -18.251 1.00 78.31 108 ILE A CA 1
ATOM 884 C C . ILE A 1 108 ? 12.155 -26.343 -18.249 1.00 78.31 108 ILE A C 1
ATOM 886 O O . ILE A 1 108 ? 11.526 -26.497 -19.286 1.00 78.31 108 ILE A O 1
ATOM 890 N N . LEU A 1 109 ? 11.547 -26.054 -17.093 1.00 75.31 109 LEU A N 1
ATOM 891 C CA . LEU A 1 109 ? 10.093 -25.932 -16.926 1.00 75.31 109 LEU A CA 1
ATOM 892 C C . LEU A 1 109 ? 9.607 -24.477 -16.949 1.00 75.31 109 LEU A C 1
ATOM 894 O O . LEU A 1 109 ? 8.410 -24.224 -16.818 1.00 75.31 109 LEU A O 1
ATOM 898 N N . ARG A 1 110 ? 10.521 -23.511 -17.087 1.00 71.75 110 ARG A N 1
ATOM 899 C CA . ARG A 1 110 ? 10.157 -22.107 -17.275 1.00 71.75 110 ARG A CA 1
ATOM 900 C C . ARG A 1 110 ? 9.785 -21.948 -18.746 1.00 71.75 110 ARG A C 1
ATOM 902 O O . ARG A 1 110 ? 10.653 -22.066 -19.605 1.00 71.75 110 ARG A O 1
ATOM 909 N N . ALA A 1 111 ? 8.493 -21.777 -19.026 1.00 59.91 111 ALA A N 1
ATOM 910 C CA . ALA A 1 111 ? 8.018 -21.489 -20.376 1.00 59.91 111 ALA A CA 1
ATOM 911 C C . ALA A 1 111 ? 8.728 -20.236 -20.923 1.00 59.91 111 ALA A C 1
ATOM 913 O O . ALA A 1 111 ? 8.968 -19.297 -20.161 1.00 59.91 111 ALA A O 1
ATOM 914 N N . TYR A 1 112 ? 9.104 -20.304 -22.204 1.00 53.75 112 TYR A N 1
ATOM 915 C CA . TYR A 1 112 ? 9.883 -19.302 -22.942 1.00 53.75 112 TYR A CA 1
ATOM 916 C C . TYR A 1 112 ? 9.171 -17.949 -23.041 1.00 53.75 112 TYR A C 1
ATOM 918 O O . TYR A 1 112 ? 7.930 -17.959 -23.219 1.00 53.75 112 TYR A O 1
#